Protein AF-A0A1W9X9D1-F1 (afdb_monomer)

Structure (mmCIF, N/CA/C/O backbone):
data_AF-A0A1W9X9D1-F1
#
_entry.id   AF-A0A1W9X9D1-F1
#
loop_
_atom_site.group_PDB
_atom_site.id
_atom_site.type_symbol
_atom_site.label_atom_id
_atom_site.label_alt_id
_atom_site.label_comp_id
_atom_site.label_asym_id
_atom_site.label_entity_id
_atom_site.label_seq_id
_atom_site.pdbx_PDB_ins_code
_atom_site.Cartn_x
_atom_site.Cartn_y
_atom_site.Cartn_z
_atom_site.occupancy
_atom_site.B_iso_or_equiv
_atom_site.auth_seq_id
_atom_site.auth_comp_id
_atom_site.auth_asym_id
_atom_site.auth_atom_id
_atom_site.pdbx_PDB_model_num
ATOM 1 N N . MET A 1 1 ? 9.991 -12.174 -15.495 1.00 55.22 1 MET A N 1
ATOM 2 C CA . MET A 1 1 ? 8.879 -11.258 -15.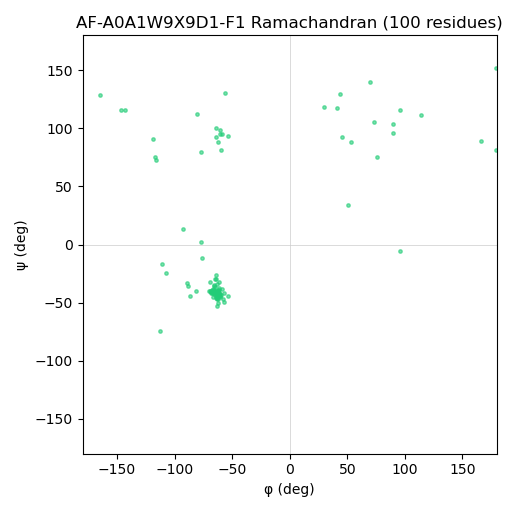833 1.00 55.22 1 MET A CA 1
ATOM 3 C C . MET A 1 1 ? 7.732 -11.330 -14.825 1.00 55.22 1 MET A C 1
ATOM 5 O O . MET A 1 1 ? 7.082 -10.317 -14.627 1.00 55.22 1 MET A O 1
ATOM 9 N N . ASN A 1 2 ? 7.483 -12.466 -14.155 1.00 68.19 2 ASN A N 1
ATOM 10 C CA . ASN A 1 2 ? 6.348 -12.595 -13.224 1.00 68.19 2 ASN A CA 1
ATOM 11 C C . ASN A 1 2 ? 6.771 -12.626 -11.749 1.00 68.19 2 ASN A C 1
ATOM 13 O O . ASN A 1 2 ? 5.980 -12.274 -10.882 1.00 68.19 2 ASN A O 1
ATOM 17 N N . ASN A 1 3 ? 8.006 -13.035 -11.457 1.00 80.62 3 ASN A N 1
ATOM 18 C CA . ASN A 1 3 ? 8.506 -13.212 -10.094 1.00 80.62 3 ASN A CA 1
ATOM 19 C C . ASN A 1 3 ? 8.569 -11.889 -9.322 1.00 80.62 3 ASN A C 1
ATOM 21 O O . ASN A 1 3 ? 8.235 -11.860 -8.144 1.00 80.62 3 ASN A O 1
ATOM 25 N N . ASP A 1 4 ? 8.925 -10.799 -10.001 1.00 83.38 4 ASP A N 1
ATOM 26 C CA . ASP A 1 4 ? 9.044 -9.467 -9.404 1.00 83.38 4 ASP A CA 1
ATOM 27 C C . ASP A 1 4 ? 7.676 -8.895 -9.005 1.00 83.38 4 ASP A C 1
ATOM 29 O O . ASP A 1 4 ? 7.522 -8.320 -7.928 1.00 83.38 4 ASP A O 1
ATOM 33 N N . LEU A 1 5 ? 6.661 -9.118 -9.848 1.00 82.12 5 LEU A N 1
ATOM 34 C CA . LEU A 1 5 ? 5.269 -8.764 -9.560 1.00 82.12 5 LEU A CA 1
ATOM 35 C C . LEU A 1 5 ? 4.678 -9.653 -8.465 1.00 82.12 5 LEU A C 1
ATOM 37 O O . LEU A 1 5 ? 3.970 -9.164 -7.591 1.00 82.12 5 LEU A O 1
ATOM 41 N N . LEU A 1 6 ? 4.986 -10.952 -8.492 1.00 85.19 6 LEU A N 1
ATOM 42 C CA . LEU A 1 6 ? 4.531 -11.896 -7.475 1.00 85.19 6 LEU A CA 1
ATOM 43 C C . LEU A 1 6 ? 5.092 -11.512 -6.101 1.00 85.19 6 LEU A C 1
ATOM 45 O O . LEU A 1 6 ? 4.336 -11.470 -5.135 1.00 85.19 6 LEU A O 1
ATOM 49 N N . LEU A 1 7 ? 6.379 -11.161 -6.020 1.00 85.94 7 LEU A N 1
ATOM 50 C CA . LEU A 1 7 ? 7.011 -10.702 -4.782 1.00 85.94 7 LEU A CA 1
ATOM 51 C C . LEU A 1 7 ? 6.332 -9.437 -4.243 1.00 85.94 7 LEU A C 1
ATOM 53 O O . LEU A 1 7 ? 6.032 -9.374 -3.052 1.00 85.94 7 LEU A O 1
ATOM 57 N N . ALA A 1 8 ? 6.028 -8.472 -5.113 1.00 85.62 8 ALA A N 1
ATOM 58 C CA . ALA A 1 8 ? 5.340 -7.242 -4.728 1.00 85.62 8 ALA A CA 1
ATOM 59 C C . ALA A 1 8 ? 3.924 -7.497 -4.182 1.00 85.62 8 ALA A C 1
ATOM 61 O O . ALA A 1 8 ? 3.559 -7.008 -3.113 1.00 85.62 8 ALA A O 1
ATOM 62 N N . VAL A 1 9 ? 3.140 -8.330 -4.873 1.00 86.62 9 VAL A N 1
ATOM 63 C CA . VAL A 1 9 ? 1.782 -8.697 -4.442 1.00 86.62 9 VAL A CA 1
ATOM 64 C C . VAL A 1 9 ? 1.811 -9.451 -3.112 1.00 86.62 9 VAL A C 1
ATOM 66 O O . VAL A 1 9 ? 1.022 -9.157 -2.215 1.00 86.62 9 VAL A O 1
ATOM 69 N N . VAL A 1 10 ? 2.742 -10.394 -2.942 1.00 89.38 10 VAL A N 1
ATOM 70 C CA . VAL A 1 10 ? 2.897 -11.135 -1.683 1.00 89.38 10 VAL A CA 1
ATOM 71 C C . VAL A 1 10 ? 3.257 -10.193 -0.535 1.00 89.38 10 VAL A C 1
ATOM 73 O O . VAL A 1 10 ? 2.670 -10.302 0.542 1.00 89.38 10 VAL A O 1
ATOM 76 N N . LEU A 1 11 ? 4.159 -9.233 -0.752 1.00 88.00 11 LEU A N 1
ATOM 77 C CA . LEU A 1 11 ? 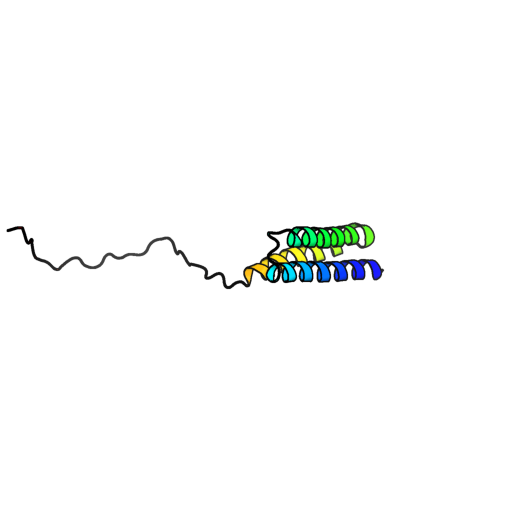4.521 -8.262 0.281 1.00 88.00 11 LEU A CA 1
ATOM 78 C C . LEU A 1 11 ? 3.373 -7.326 0.659 1.00 88.00 11 LEU A C 1
ATOM 80 O O . LEU A 1 11 ? 3.242 -7.004 1.837 1.00 88.00 11 LEU A O 1
ATOM 84 N N . GLN A 1 12 ? 2.520 -6.931 -0.287 1.00 87.19 12 GLN A N 1
ATOM 85 C CA . GLN A 1 12 ? 1.319 -6.150 0.026 1.00 87.19 12 GLN A CA 1
ATOM 86 C C . GLN A 1 12 ? 0.323 -6.944 0.865 1.00 87.19 12 GLN A C 1
ATOM 88 O O . GLN A 1 12 ? -0.189 -6.421 1.852 1.00 87.19 12 GLN A O 1
ATOM 93 N N . ILE A 1 13 ? 0.092 -8.220 0.541 1.00 89.75 13 ILE A N 1
ATOM 94 C CA . ILE A 1 13 ? -0.780 -9.091 1.345 1.00 89.75 13 ILE A CA 1
ATOM 95 C C . ILE A 1 13 ? -0.225 -9.238 2.769 1.00 89.75 13 ILE A C 1
ATOM 97 O O . ILE A 1 13 ? -0.981 -9.152 3.740 1.00 89.75 13 ILE A O 1
ATOM 101 N N . ILE A 1 14 ? 1.094 -9.405 2.913 1.00 91.50 14 ILE A N 1
ATOM 102 C CA . ILE A 1 14 ? 1.761 -9.438 4.222 1.00 91.50 14 ILE A CA 1
ATOM 103 C C . ILE A 1 14 ? 1.581 -8.096 4.946 1.00 91.50 14 ILE A C 1
ATOM 105 O O . ILE A 1 14 ? 1.176 -8.090 6.106 1.00 91.50 14 ILE A O 1
ATOM 109 N N . GLY A 1 15 ? 1.809 -6.968 4.271 1.00 87.50 15 GLY A N 1
ATOM 110 C CA . GLY A 1 15 ? 1.634 -5.627 4.834 1.00 87.50 15 GLY A CA 1
ATOM 111 C C . GLY A 1 15 ? 0.213 -5.384 5.348 1.00 87.50 15 GLY A C 1
ATOM 112 O O . GLY A 1 15 ? 0.035 -4.959 6.489 1.00 87.50 15 GLY A O 1
ATOM 113 N N . VAL A 1 16 ? -0.807 -5.740 4.560 1.00 86.94 16 VAL A N 1
ATOM 114 C CA . VAL A 1 16 ? -2.222 -5.649 4.962 1.00 86.94 16 VAL A CA 1
ATOM 115 C C . VAL A 1 16 ? -2.509 -6.551 6.164 1.00 86.94 16 VAL A C 1
ATOM 117 O O . VAL A 1 16 ? -3.151 -6.119 7.120 1.00 86.94 16 VAL A O 1
ATOM 120 N N . SER A 1 17 ? -1.982 -7.777 6.168 1.00 88.81 17 SER A N 1
ATOM 121 C CA . SER A 1 17 ? -2.149 -8.714 7.287 1.00 88.81 17 SER A CA 1
ATOM 122 C C . SE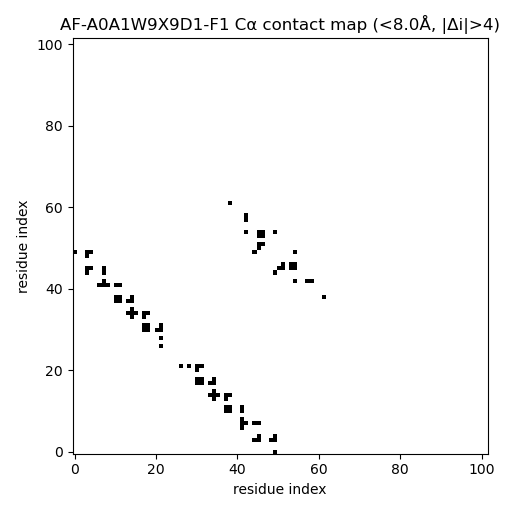R A 1 17 ? -1.539 -8.176 8.586 1.00 88.81 17 SER A C 1
ATOM 124 O O . SER A 1 17 ? -2.125 -8.339 9.654 1.00 88.81 17 SER A O 1
ATOM 126 N N . VAL A 1 18 ? -0.395 -7.489 8.508 1.00 89.69 18 VAL A N 1
ATOM 127 C CA . VAL A 1 18 ? 0.252 -6.843 9.661 1.00 89.69 18 VAL A CA 1
ATOM 128 C C . VAL A 1 18 ? -0.591 -5.678 10.191 1.00 89.69 18 VAL A C 1
ATOM 130 O O . VAL A 1 18 ? -0.771 -5.572 11.402 1.00 89.69 18 VAL A O 1
ATOM 133 N N . ILE A 1 19 ? -1.171 -4.851 9.313 1.00 87.62 19 ILE A N 1
ATOM 134 C CA . ILE A 1 19 ? -2.086 -3.766 9.713 1.00 87.62 19 ILE A CA 1
AT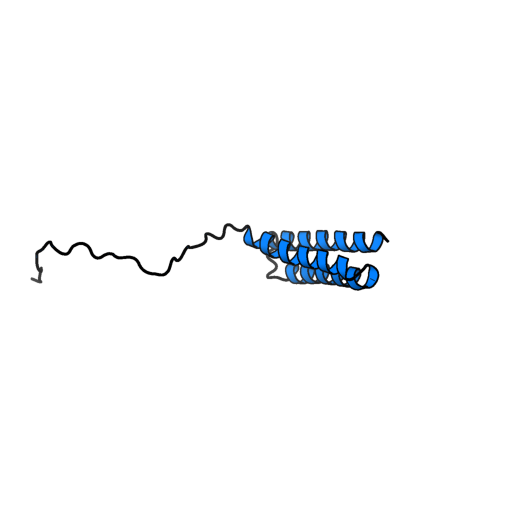OM 135 C C . ILE A 1 19 ? -3.336 -4.321 10.412 1.00 87.62 19 ILE A C 1
ATOM 137 O O . ILE A 1 19 ? -3.752 -3.787 11.438 1.00 87.62 19 ILE A O 1
ATOM 141 N N . ILE A 1 20 ? -3.915 -5.414 9.901 1.00 85.56 20 ILE A N 1
ATOM 142 C CA . ILE A 1 20 ? -5.053 -6.091 10.545 1.00 85.56 20 ILE A CA 1
ATOM 143 C C . ILE A 1 20 ? -4.633 -6.675 11.901 1.00 85.56 20 ILE A C 1
ATOM 145 O O . ILE A 1 20 ? -5.362 -6.555 12.883 1.00 85.56 20 ILE A O 1
ATOM 149 N N . SER A 1 21 ? -3.444 -7.276 11.980 1.00 87.62 21 SER A N 1
ATOM 150 C CA . SER A 1 21 ? -2.910 -7.847 13.220 1.00 87.62 21 SER A CA 1
ATOM 151 C C . SER A 1 21 ? -2.713 -6.792 14.314 1.00 87.62 21 SER A C 1
ATOM 153 O O . SER A 1 21 ? -2.945 -7.073 15.487 1.00 87.62 21 SER A O 1
ATOM 155 N N . GLU A 1 22 ? -2.394 -5.546 13.958 1.00 86.94 22 GLU A N 1
ATOM 156 C CA . GLU A 1 22 ? -2.301 -4.446 14.925 1.00 86.94 22 GLU A CA 1
ATOM 157 C C . GLU A 1 22 ? -3.636 -4.102 15.601 1.00 86.94 22 GLU A C 1
ATOM 159 O O . GLU A 1 22 ? -3.644 -3.635 16.739 1.00 86.94 22 GLU A O 1
ATOM 164 N N . PHE A 1 23 ? -4.768 -4.374 14.945 1.00 81.50 23 PHE A N 1
ATOM 165 C CA . PHE A 1 23 ? -6.084 -4.239 15.572 1.00 81.50 23 PHE A CA 1
ATOM 166 C C . PHE A 1 23 ? -6.313 -5.297 16.662 1.00 81.50 23 PHE A C 1
ATOM 168 O O . PHE A 1 23 ? -6.982 -5.032 17.658 1.00 81.50 23 PHE A O 1
ATOM 175 N N . VAL A 1 24 ? -5.737 -6.491 16.490 1.00 88.69 24 VAL A N 1
ATOM 176 C CA . VAL A 1 24 ? -5.829 -7.602 17.452 1.00 88.69 24 VAL A CA 1
ATOM 177 C C . VAL A 1 24 ? -4.815 -7.436 18.587 1.00 88.69 24 VAL A C 1
ATOM 179 O O . VAL A 1 24 ? -5.129 -7.698 19.747 1.00 88.69 24 VAL A O 1
ATOM 182 N N . LEU A 1 25 ? -3.600 -6.993 18.259 1.00 89.06 25 LEU A N 1
ATOM 183 C CA . LEU A 1 25 ? -2.491 -6.784 19.185 1.00 89.06 25 LEU A CA 1
ATOM 184 C C . LEU A 1 25 ? -2.098 -5.302 19.163 1.00 89.06 25 LEU A C 1
ATOM 186 O O . LEU A 1 25 ? -1.246 -4.923 18.352 1.00 89.06 25 LEU A O 1
ATOM 190 N N . PRO A 1 26 ? -2.689 -4.458 20.034 1.00 81.06 26 PRO A N 1
ATOM 191 C CA 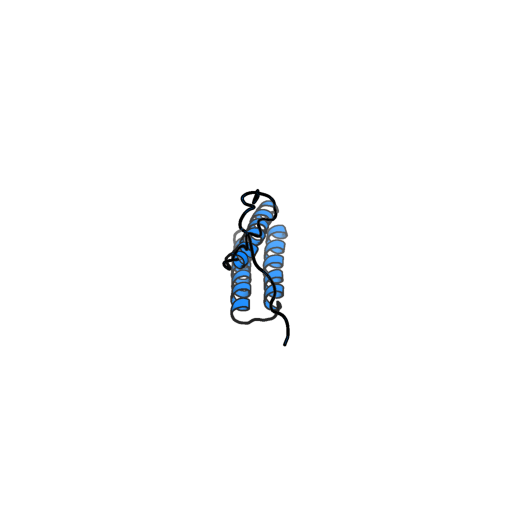. PRO A 1 26 ? -2.421 -3.024 20.049 1.00 81.06 26 PRO A CA 1
ATOM 192 C C . PRO A 1 26 ? -0.954 -2.763 20.418 1.00 81.06 26 PRO A C 1
ATOM 194 O O . PRO A 1 26 ? -0.578 -2.665 21.582 1.00 81.06 26 PRO A O 1
ATOM 197 N N . SER A 1 27 ? -0.117 -2.666 19.384 1.00 86.50 27 SER A N 1
ATOM 198 C CA . SER A 1 27 ? 1.349 -2.596 19.465 1.00 86.50 27 SER A CA 1
ATOM 199 C C . SER A 1 27 ? 1.889 -1.164 19.505 1.00 86.50 27 SER A C 1
ATOM 201 O O . SER A 1 27 ? 3.081 -0.941 19.296 1.00 86.50 27 SER A O 1
ATOM 203 N N . ALA A 1 28 ? 1.002 -0.190 19.741 1.00 85.62 28 ALA A N 1
ATOM 204 C CA . ALA A 1 28 ? 1.303 1.240 19.748 1.00 85.62 28 ALA A CA 1
ATOM 205 C C . ALA A 1 28 ? 2.060 1.721 18.488 1.00 85.62 28 ALA A C 1
ATOM 207 O O . ALA A 1 28 ? 2.896 2.619 18.572 1.00 85.62 28 ALA A O 1
ATOM 208 N N . GLY A 1 29 ? 1.782 1.129 17.319 1.00 81.31 29 GLY A N 1
ATOM 209 C CA . GLY A 1 29 ? 2.402 1.509 16.050 1.00 81.31 29 GLY A CA 1
ATOM 210 C C . GLY A 1 29 ? 3.616 0.679 15.616 1.00 81.31 29 GLY A C 1
ATOM 211 O O . GLY A 1 29 ? 4.078 0.862 14.492 1.00 81.31 29 GLY A O 1
ATOM 212 N N . LEU A 1 30 ? 4.142 -0.258 16.413 1.00 89.50 30 LEU A N 1
ATOM 213 C CA . LEU A 1 30 ? 5.291 -1.083 15.987 1.00 89.50 30 LEU A CA 1
ATOM 214 C C . LEU A 1 30 ? 4.977 -1.959 14.764 1.00 89.50 30 LEU A C 1
ATOM 216 O O . LEU A 1 30 ? 5.799 -2.083 13.847 1.00 89.50 30 LEU A O 1
ATOM 220 N N . LEU A 1 31 ? 3.774 -2.538 14.723 1.00 88.44 31 LEU A N 1
ATOM 221 C CA . LEU A 1 31 ? 3.316 -3.284 13.553 1.00 88.44 31 LEU A CA 1
ATOM 222 C C . LEU A 1 31 ? 3.126 -2.353 12.345 1.00 88.44 31 LEU A C 1
ATOM 224 O O . LEU A 1 31 ? 3.557 -2.729 11.256 1.00 88.44 31 LEU A O 1
ATOM 228 N N . THR A 1 32 ? 2.628 -1.118 12.514 1.00 85.75 32 THR A N 1
ATOM 229 C CA . THR A 1 32 ? 2.562 -0.159 11.394 1.00 85.75 32 THR A CA 1
ATOM 230 C C . THR A 1 32 ? 3.924 0.146 10.781 1.00 85.75 32 THR A C 1
ATOM 232 O O . THR A 1 32 ? 4.016 0.243 9.560 1.00 85.75 32 THR A O 1
ATOM 235 N N . VAL A 1 33 ? 4.991 0.263 11.581 1.00 89.56 33 VAL A N 1
ATOM 236 C CA . VAL A 1 33 ? 6.348 0.517 11.063 1.00 89.56 33 VAL A CA 1
ATOM 237 C C . VAL A 1 33 ? 6.829 -0.664 10.224 1.00 89.56 33 VAL A C 1
ATOM 239 O O . VAL A 1 33 ? 7.404 -0.481 9.152 1.00 89.56 33 VAL A O 1
ATOM 242 N N . THR A 1 34 ? 6.536 -1.884 10.674 1.00 89.94 34 THR A N 1
ATOM 243 C CA . THR A 1 34 ? 6.887 -3.105 9.939 1.00 89.94 34 THR A CA 1
ATOM 244 C C . THR A 1 34 ? 6.073 -3.229 8.648 1.00 89.94 34 THR A C 1
ATOM 246 O O . THR A 1 34 ? 6.624 -3.575 7.604 1.00 89.94 34 THR A O 1
ATOM 249 N N . ALA A 1 35 ? 4.785 -2.880 8.680 1.00 88.12 35 ALA A N 1
ATOM 250 C CA . ALA A 1 35 ? 3.940 -2.826 7.490 1.00 88.12 35 ALA A CA 1
ATOM 251 C C . ALA A 1 35 ? 4.441 -1.773 6.488 1.00 88.12 35 ALA A C 1
ATOM 253 O O . ALA A 1 35 ? 4.592 -2.077 5.309 1.00 88.12 35 ALA A O 1
ATOM 254 N N . MET A 1 36 ? 4.783 -0.567 6.953 1.00 88.69 36 MET A N 1
ATOM 255 C CA . MET A 1 36 ? 5.403 0.486 6.137 1.00 88.69 36 MET A CA 1
ATOM 256 C C . MET A 1 36 ? 6.704 0.013 5.483 1.00 88.69 36 MET A C 1
ATOM 258 O O . MET A 1 36 ? 6.922 0.278 4.304 1.00 88.69 36 MET A O 1
ATOM 262 N N . ALA A 1 37 ? 7.547 -0.725 6.210 1.00 90.12 37 ALA A N 1
ATOM 263 C CA . ALA A 1 37 ? 8.763 -1.304 5.648 1.00 90.12 37 ALA A CA 1
ATOM 264 C C . ALA A 1 37 ? 8.459 -2.354 4.563 1.00 90.12 37 ALA A C 1
ATOM 266 O O . ALA A 1 37 ? 9.115 -2.356 3.522 1.00 90.12 37 ALA A O 1
ATOM 267 N N . ALA A 1 38 ? 7.445 -3.205 4.763 1.00 88.69 38 ALA A N 1
ATOM 268 C CA . ALA A 1 38 ? 7.015 -4.187 3.767 1.00 88.69 38 ALA A CA 1
ATOM 269 C C . ALA A 1 38 ? 6.462 -3.518 2.493 1.00 88.69 38 ALA A C 1
ATOM 271 O O . ALA A 1 38 ? 6.880 -3.865 1.389 1.00 88.69 38 ALA A O 1
ATOM 272 N N . PHE A 1 39 ? 5.595 -2.510 2.628 1.00 88.12 39 PHE A N 1
ATOM 273 C CA . PHE A 1 39 ? 5.091 -1.731 1.489 1.00 88.12 39 PHE A CA 1
ATOM 274 C C . PHE A 1 39 ? 6.218 -0.966 0.777 1.00 88.12 39 PHE A C 1
ATOM 276 O O . PHE A 1 39 ? 6.340 -1.019 -0.447 1.00 88.12 39 PHE A O 1
ATOM 283 N N . GLY A 1 40 ? 7.107 -0.325 1.539 1.00 88.19 40 GLY A N 1
ATOM 284 C CA . GLY A 1 40 ? 8.255 0.404 1.003 1.00 88.19 40 GLY A CA 1
ATOM 285 C C . GLY A 1 40 ? 9.221 -0.492 0.224 1.00 88.19 40 GLY A C 1
ATOM 286 O O . GLY A 1 40 ? 9.629 -0.135 -0.881 1.00 88.19 40 GLY A O 1
ATOM 287 N N . TYR A 1 41 ? 9.545 -1.679 0.747 1.00 89.00 41 TYR A N 1
ATOM 288 C CA . TYR A 1 41 ? 10.403 -2.639 0.046 1.00 89.00 41 TYR A CA 1
ATOM 289 C C . TYR A 1 41 ? 9.723 -3.208 -1.207 1.00 89.00 41 TYR A C 1
ATOM 291 O O . TYR A 1 41 ? 10.369 -3.337 -2.247 1.00 89.00 41 TYR A O 1
ATOM 299 N N . SER A 1 42 ? 8.413 -3.479 -1.145 1.00 86.25 42 SER A N 1
ATOM 300 C CA . SER A 1 42 ? 7.626 -3.892 -2.312 1.00 86.25 42 SER A CA 1
ATOM 301 C C . SER A 1 42 ? 7.710 -2.865 -3.442 1.00 86.25 42 SER A C 1
ATOM 303 O O . SER A 1 42 ? 7.980 -3.224 -4.588 1.00 86.25 42 SER A O 1
ATOM 305 N N . LEU A 1 43 ? 7.494 -1.584 -3.134 1.00 85.94 43 LEU A N 1
ATOM 306 C CA . LEU A 1 43 ? 7.550 -0.511 -4.125 1.00 85.94 43 LEU A CA 1
ATOM 307 C C . LEU A 1 43 ? 8.967 -0.312 -4.660 1.00 85.94 43 LEU A C 1
ATOM 309 O O . LEU A 1 43 ? 9.146 -0.252 -5.875 1.00 85.94 43 LEU A O 1
ATOM 313 N N . PHE A 1 44 ? 9.976 -0.283 -3.784 1.00 87.50 44 PHE A N 1
ATOM 314 C CA . PHE A 1 44 ? 11.380 -0.186 -4.192 1.00 87.50 44 PHE A CA 1
ATOM 315 C C . PHE A 1 44 ? 11.750 -1.278 -5.203 1.00 87.50 44 PHE A C 1
ATOM 317 O O . PHE A 1 44 ? 12.360 -0.997 -6.236 1.00 87.50 44 PHE A O 1
ATOM 324 N N . HIS A 1 45 ? 11.317 -2.514 -4.950 1.00 85.62 45 HIS A N 1
ATOM 325 C CA . HIS A 1 45 ? 11.579 -3.637 -5.839 1.00 85.62 45 HIS A CA 1
ATOM 326 C C . HIS A 1 45 ? 10.916 -3.463 -7.218 1.00 85.62 45 HIS A C 1
ATOM 328 O O . HIS A 1 45 ? 11.572 -3.683 -8.237 1.00 85.62 45 HIS A O 1
ATOM 334 N N . VAL A 1 46 ? 9.652 -3.023 -7.273 1.00 85.25 46 VAL A N 1
ATOM 335 C CA . VAL A 1 46 ? 8.905 -2.807 -8.532 1.00 85.25 46 VAL A CA 1
ATOM 336 C C . VAL A 1 46 ? 9.465 -1.639 -9.344 1.00 85.25 46 VAL A C 1
ATOM 338 O O . VAL A 1 46 ? 9.616 -1.764 -10.561 1.00 85.25 46 VAL A O 1
ATOM 341 N N . PHE A 1 47 ? 9.821 -0.529 -8.692 1.00 84.75 47 PHE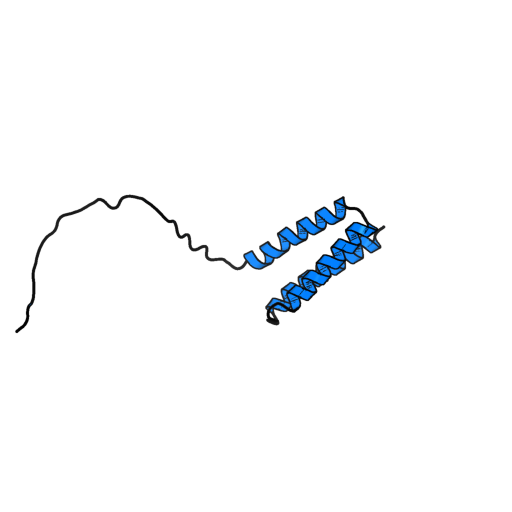 A N 1
ATOM 342 C CA . PHE A 1 47 ? 10.430 0.623 -9.363 1.00 84.75 47 PHE A CA 1
ATOM 343 C C . PHE A 1 47 ? 11.788 0.285 -9.982 1.00 84.75 47 PHE A C 1
ATOM 345 O O . PHE A 1 47 ? 12.123 0.818 -11.037 1.00 84.75 47 PHE A O 1
ATOM 352 N N . HIS A 1 48 ? 12.554 -0.603 -9.345 1.00 85.31 48 HIS A N 1
ATOM 353 C CA . HIS A 1 48 ? 13.903 -0.942 -9.788 1.00 85.31 48 HIS A CA 1
ATOM 354 C C . HIS A 1 48 ? 13.953 -2.101 -10.799 1.00 85.31 48 HIS A C 1
ATOM 356 O O . HIS A 1 48 ? 14.815 -2.104 -11.673 1.00 85.31 48 HIS A O 1
ATOM 362 N N . HIS A 1 49 ? 13.052 -3.086 -10.700 1.00 82.56 49 HIS A N 1
ATOM 363 C CA . HIS A 1 49 ? 13.118 -4.316 -11.508 1.00 82.56 49 HIS A CA 1
ATOM 364 C C . HIS A 1 49 ? 12.009 -4.460 -12.555 1.00 82.56 49 HIS A C 1
ATOM 366 O O . HIS A 1 49 ? 12.147 -5.283 -13.457 1.00 82.56 49 HIS A O 1
ATOM 372 N N . VAL A 1 50 ? 10.914 -3.697 -12.458 1.00 81.19 50 VAL A N 1
ATOM 373 C CA . VAL A 1 50 ? 9.761 -3.848 -13.360 1.00 81.19 50 VAL A CA 1
ATOM 374 C C . VAL A 1 50 ? 9.604 -2.630 -14.262 1.00 81.19 50 VAL A C 1
ATOM 376 O O . VAL A 1 50 ? 9.882 -2.716 -15.455 1.00 81.19 50 VAL A O 1
ATOM 379 N N . SER A 1 51 ? 9.118 -1.512 -13.722 1.00 81.06 51 SER A N 1
ATOM 380 C CA . SER A 1 51 ? 8.913 -0.246 -14.440 1.00 81.06 51 SER A CA 1
ATOM 381 C C . SER A 1 51 ? 8.318 0.807 -13.511 1.00 81.06 51 SER A C 1
ATOM 383 O O . SER A 1 51 ? 7.552 0.483 -12.600 1.00 81.06 51 SER A O 1
ATOM 385 N N . ALA A 1 52 ? 8.605 2.078 -13.801 1.00 80.62 52 ALA A N 1
ATOM 386 C CA . ALA A 1 52 ? 8.086 3.212 -13.040 1.00 80.62 52 ALA A CA 1
ATOM 387 C C . ALA A 1 52 ? 6.551 3.311 -13.086 1.00 80.62 52 ALA A C 1
ATOM 389 O O . ALA A 1 52 ? 5.934 3.548 -12.051 1.00 80.62 52 ALA A O 1
ATOM 390 N N . ASP A 1 53 ?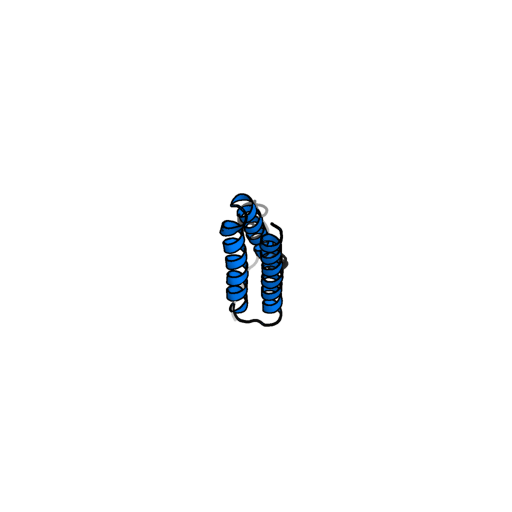 5.929 3.045 -14.240 1.00 84.62 53 ASP A N 1
ATOM 391 C CA . ASP A 1 53 ? 4.467 3.108 -14.386 1.00 84.62 53 ASP A CA 1
ATOM 392 C C . ASP A 1 53 ? 3.755 2.116 -13.456 1.00 84.62 53 ASP A C 1
ATOM 394 O O . ASP A 1 53 ? 2.810 2.472 -12.753 1.00 84.62 53 ASP A O 1
ATOM 398 N N . VAL A 1 54 ? 4.249 0.875 -13.386 1.00 83.81 54 VAL A N 1
ATOM 399 C CA . VAL A 1 54 ? 3.683 -0.175 -12.523 1.00 83.81 54 VAL A CA 1
ATOM 400 C C . VAL A 1 54 ? 3.862 0.170 -11.043 1.00 83.81 54 VAL A C 1
ATOM 402 O O . VAL A 1 54 ? 2.944 -0.036 -10.250 1.00 83.81 54 VAL A O 1
ATOM 405 N N . GLY A 1 55 ? 5.010 0.743 -10.672 1.00 84.38 55 GLY A N 1
ATOM 406 C CA . GLY A 1 55 ? 5.262 1.213 -9.309 1.00 84.38 55 GLY A CA 1
ATOM 407 C C . GLY A 1 55 ? 4.286 2.308 -8.868 1.00 84.38 55 GLY A C 1
ATOM 408 O O . GLY A 1 55 ? 3.806 2.280 -7.736 1.00 84.38 55 GLY A O 1
ATOM 409 N N . ILE A 1 56 ? 3.928 3.229 -9.770 1.00 85.00 56 ILE A N 1
ATOM 410 C CA . ILE A 1 56 ? 2.960 4.298 -9.487 1.00 85.00 56 ILE A CA 1
ATOM 411 C C . ILE A 1 56 ? 1.548 3.744 -9.260 1.00 85.00 56 ILE A C 1
ATOM 413 O O . ILE A 1 56 ? 0.874 4.199 -8.335 1.00 85.00 56 ILE A O 1
ATOM 417 N N . TYR A 1 57 ? 1.107 2.739 -10.025 1.00 85.75 57 TYR A N 1
ATOM 418 C CA . TYR A 1 57 ? -0.196 2.099 -9.789 1.00 85.75 57 TYR A CA 1
ATOM 419 C C . TYR A 1 57 ? -0.284 1.440 -8.406 1.00 85.75 57 TYR A C 1
ATOM 421 O O . TYR A 1 57 ? -1.296 1.590 -7.722 1.00 85.75 57 TYR A O 1
ATOM 429 N N . PHE A 1 58 ? 0.775 0.756 -7.966 1.00 85.19 58 PHE A N 1
ATOM 430 C CA . PHE A 1 58 ? 0.820 0.155 -6.630 1.00 85.19 58 PHE A CA 1
ATOM 431 C C . PHE A 1 58 ? 0.872 1.198 -5.512 1.00 85.19 58 PHE A C 1
ATOM 433 O O . PHE A 1 58 ? 0.160 1.068 -4.521 1.00 85.19 58 PHE A O 1
ATOM 440 N N . LEU A 1 59 ? 1.643 2.273 -5.693 1.00 84.44 59 LEU A N 1
ATOM 441 C CA . LEU A 1 59 ? 1.687 3.378 -4.738 1.00 84.44 59 LEU A CA 1
ATOM 442 C C . LEU A 1 59 ? 0.307 4.038 -4.585 1.00 84.44 59 LEU A C 1
ATOM 444 O O . LEU A 1 59 ? -0.135 4.305 -3.470 1.00 84.44 59 LEU A O 1
ATOM 448 N N . ALA A 1 60 ? -0.387 4.281 -5.701 1.00 84.81 60 ALA A N 1
ATOM 449 C CA . ALA A 1 60 ? -1.739 4.828 -5.688 1.00 84.81 60 ALA A CA 1
ATOM 450 C C . ALA A 1 60 ? -2.728 3.887 -4.980 1.00 84.81 60 ALA A C 1
ATOM 452 O O . ALA A 1 60 ? -3.581 4.358 -4.227 1.00 84.81 60 ALA A O 1
ATOM 453 N N . ALA A 1 61 ? -2.593 2.571 -5.173 1.00 84.31 61 ALA A N 1
ATOM 454 C CA . ALA A 1 61 ? -3.401 1.580 -4.472 1.00 84.31 61 ALA A CA 1
ATOM 455 C C . ALA A 1 61 ? -3.179 1.636 -2.950 1.00 84.31 61 ALA A C 1
ATOM 457 O O . ALA A 1 61 ? -4.154 1.774 -2.213 1.00 84.31 61 ALA A O 1
ATOM 458 N N . ASP A 1 62 ? -1.932 1.625 -2.470 1.00 82.69 62 ASP A N 1
ATOM 459 C CA . ASP A 1 62 ? -1.621 1.693 -1.032 1.00 82.69 62 ASP A CA 1
ATOM 460 C C . ASP A 1 62 ? -2.151 2.992 -0.391 1.00 82.69 62 ASP A C 1
ATOM 462 O O . ASP A 1 62 ? -2.767 2.963 0.679 1.00 82.69 62 ASP A O 1
ATOM 466 N N . VAL A 1 63 ? -1.990 4.134 -1.075 1.00 82.25 63 VAL A N 1
ATOM 467 C CA . VAL A 1 63 ? -2.472 5.453 -0.617 1.00 82.25 63 VAL A CA 1
ATOM 468 C C . VAL A 1 63 ? -3.995 5.518 -0.507 1.00 82.25 63 VAL A C 1
ATOM 470 O O . VAL A 1 63 ? -4.499 6.256 0.332 1.00 82.25 63 VAL A O 1
ATOM 473 N N . VAL A 1 64 ? -4.741 4.759 -1.311 1.00 82.50 64 VAL A N 1
ATOM 474 C CA . VAL A 1 64 ? -6.209 4.706 -1.233 1.00 82.50 64 VAL A CA 1
ATOM 475 C C . VAL A 1 64 ? -6.671 3.659 -0.216 1.00 82.50 64 VAL A C 1
ATOM 477 O O . VAL A 1 64 ? -7.552 3.931 0.599 1.00 82.50 64 VAL A O 1
ATOM 480 N N . VAL A 1 65 ? -6.065 2.471 -0.215 1.00 77.56 65 VAL A N 1
ATOM 481 C CA . VAL A 1 65 ? -6.486 1.330 0.613 1.00 77.56 65 VAL A CA 1
ATOM 482 C C . VAL A 1 65 ? -6.264 1.592 2.106 1.00 77.56 65 VAL A C 1
ATOM 484 O O . VAL A 1 65 ? -7.144 1.289 2.914 1.00 77.56 65 VAL A O 1
ATOM 487 N N . ILE A 1 66 ? -5.134 2.191 2.495 1.00 76.56 66 ILE A N 1
ATOM 488 C CA . ILE A 1 66 ? -4.793 2.438 3.908 1.00 76.56 66 ILE A CA 1
ATOM 489 C C . ILE A 1 66 ? -5.786 3.395 4.606 1.00 76.56 66 ILE A C 1
ATOM 491 O O . ILE A 1 66 ? -6.317 3.026 5.661 1.00 76.56 66 ILE A O 1
ATOM 495 N N . PRO A 1 67 ? -6.080 4.604 4.080 1.00 72.00 67 PRO A N 1
ATOM 496 C CA . PRO A 1 67 ? -7.055 5.498 4.698 1.00 72.00 67 PRO A CA 1
ATOM 497 C C . PRO A 1 67 ? -8.474 4.938 4.655 1.00 72.00 67 PRO A C 1
ATOM 499 O O . PRO A 1 67 ? -9.191 5.110 5.635 1.00 72.00 67 PRO A O 1
ATOM 502 N N . LEU A 1 68 ? -8.876 4.211 3.605 1.00 71.25 68 LEU A N 1
ATOM 503 C CA . LEU A 1 68 ? -10.187 3.550 3.577 1.00 71.25 68 LEU A CA 1
ATOM 504 C C . LEU A 1 68 ? -10.315 2.480 4.669 1.00 71.25 68 LEU A C 1
ATOM 506 O O . LEU A 1 68 ? -11.344 2.412 5.336 1.00 71.25 68 LEU A O 1
ATOM 510 N N . CYS A 1 69 ? -9.256 1.704 4.913 1.00 66.94 69 CYS A N 1
ATOM 511 C CA . CYS A 1 69 ? -9.240 0.671 5.947 1.00 66.94 69 CYS A CA 1
ATOM 512 C C . CYS A 1 69 ? -9.364 1.239 7.375 1.00 66.94 69 CYS A C 1
ATOM 514 O O . CYS A 1 69 ? -9.904 0.569 8.252 1.00 66.94 69 CYS A O 1
ATOM 516 N N . ARG A 1 70 ? -8.882 2.468 7.633 1.00 60.72 70 ARG A N 1
ATOM 517 C CA . ARG A 1 70 ? -9.091 3.155 8.926 1.00 60.72 70 ARG A CA 1
ATOM 518 C C . ARG A 1 70 ? -10.385 3.970 8.976 1.00 60.72 70 ARG A C 1
ATOM 520 O O . ARG A 1 70 ? -11.030 4.023 10.023 1.00 60.72 70 ARG A O 1
ATOM 527 N N . SER A 1 71 ? -10.772 4.584 7.861 1.00 58.69 71 SER A N 1
ATOM 528 C CA . SER A 1 71 ? -11.943 5.462 7.753 1.00 58.69 71 SER A CA 1
ATOM 529 C C . SER A 1 71 ? -13.272 4.711 7.715 1.00 58.69 71 SER A C 1
ATOM 531 O O . SER A 1 71 ? -14.309 5.348 7.855 1.00 58.69 71 SER A O 1
ATOM 533 N N . SER A 1 72 ? -13.277 3.387 7.543 1.00 50.91 72 SER A N 1
ATOM 534 C CA . SER A 1 72 ? -14.481 2.567 7.717 1.00 50.91 72 SER A CA 1
ATOM 535 C C . SER A 1 72 ? -14.841 2.310 9.185 1.00 50.91 72 SER A C 1
ATOM 537 O O . SER A 1 72 ? -15.831 1.631 9.454 1.00 50.91 72 SER A O 1
ATOM 539 N N . SER A 1 73 ? -14.098 2.868 10.151 1.00 45.56 73 SER A N 1
ATOM 540 C CA . SER A 1 73 ? -14.733 3.192 11.433 1.00 45.56 73 SER A CA 1
ATOM 541 C C . SER A 1 73 ? -15.909 4.113 11.114 1.00 45.56 73 SER A C 1
ATOM 543 O O . SER A 1 73 ? -15.689 5.077 10.384 1.00 45.56 73 SER A O 1
ATOM 545 N N . PRO A 1 74 ? -17.138 3.875 11.604 1.00 51.50 74 PRO A N 1
ATOM 546 C CA . PRO A 1 74 ? -18.187 4.873 11.502 1.00 51.50 74 PRO A CA 1
ATOM 547 C C . PRO A 1 74 ? -17.720 6.088 12.304 1.00 51.50 74 PRO A C 1
ATOM 549 O O . PRO A 1 74 ? -17.961 6.204 13.504 1.00 51.50 74 PRO A O 1
ATOM 552 N N . THR A 1 75 ? -16.991 6.992 11.652 1.00 48.06 75 THR A N 1
ATOM 553 C CA . THR A 1 75 ? -16.860 8.364 12.086 1.00 48.06 75 THR A CA 1
ATOM 554 C C . THR A 1 75 ? -18.284 8.870 12.048 1.00 48.06 75 THR A C 1
ATOM 556 O O . THR A 1 75 ? -18.819 9.178 10.987 1.00 48.06 75 THR A O 1
ATOM 559 N N . ILE A 1 76 ? -18.924 8.876 13.217 1.00 54.47 76 ILE A N 1
ATOM 560 C CA . ILE A 1 76 ? -20.013 9.789 13.510 1.00 54.47 76 ILE A CA 1
ATOM 561 C C . ILE A 1 76 ? -19.421 11.158 13.199 1.00 54.47 76 ILE A C 1
ATOM 563 O O . ILE A 1 76 ? -18.687 11.747 13.993 1.00 54.47 76 ILE A O 1
ATOM 567 N N . SER A 1 77 ? -19.640 11.603 11.968 1.00 40.56 77 SER A N 1
ATOM 568 C CA . SER A 1 77 ? -19.442 12.964 11.543 1.00 40.56 77 SER A CA 1
ATOM 569 C C . SER A 1 77 ? -20.391 13.767 12.411 1.00 40.56 77 SER A C 1
ATOM 571 O O . SER A 1 77 ? -21.582 13.874 12.134 1.00 40.56 77 SER A O 1
ATOM 573 N N . HIS A 1 78 ? -19.867 14.300 13.514 1.00 45.78 78 HIS A N 1
ATOM 574 C CA . HIS A 1 78 ? -20.462 15.470 14.122 1.00 45.78 78 HIS A CA 1
ATOM 575 C C . HIS A 1 78 ? -20.419 16.548 13.043 1.00 45.78 78 HIS A C 1
ATOM 577 O O . HIS A 1 78 ? -19.405 17.210 12.826 1.00 45.78 78 HIS A O 1
ATOM 583 N N . THR A 1 79 ? -21.526 16.663 12.316 1.00 42.34 79 THR A N 1
ATOM 584 C CA . THR A 1 79 ? -21.904 17.843 11.559 1.00 42.34 79 THR A CA 1
ATOM 585 C C . THR A 1 79 ? -22.027 18.983 12.563 1.00 42.34 79 THR A C 1
ATOM 587 O O . THR A 1 79 ? -23.112 19.300 13.042 1.00 42.34 79 THR A O 1
ATOM 590 N N . SER A 1 80 ? -20.900 19.585 12.934 1.00 49.12 80 SER A N 1
ATOM 591 C CA . SER A 1 80 ? -20.905 20.942 13.463 1.00 49.12 80 SER A CA 1
ATOM 592 C C . SER A 1 80 ? -21.080 21.873 12.269 1.00 49.12 80 SER A C 1
ATOM 594 O O . SER A 1 80 ? -20.115 22.431 11.750 1.00 49.12 80 SER A O 1
ATOM 596 N N . GLU A 1 81 ? -22.326 21.998 11.805 1.00 48.25 81 GLU A N 1
ATOM 597 C CA . GLU A 1 81 ? -22.743 23.140 10.998 1.00 48.25 81 GLU A CA 1
ATOM 598 C C . GLU A 1 81 ? -22.634 24.391 11.873 1.00 48.25 81 GLU A C 1
ATOM 600 O O . GLU A 1 81 ? -23.452 24.678 12.746 1.00 48.25 81 GLU A O 1
ATOM 605 N N . SER A 1 82 ? -21.538 25.108 11.657 1.00 54.16 82 SER A N 1
ATOM 606 C CA . SER A 1 82 ? -21.331 26.469 12.113 1.00 54.16 82 SER A CA 1
ATOM 607 C C . SER A 1 82 ? -22.047 27.421 11.152 1.00 54.16 82 SER A C 1
ATOM 609 O O . SER A 1 82 ? -21.607 27.591 10.018 1.00 54.16 82 SER A O 1
ATOM 611 N N . GLY A 1 83 ? -23.103 28.085 11.631 1.00 47.34 83 GLY A N 1
ATOM 612 C CA . GLY A 1 83 ? -23.413 29.455 11.212 1.00 47.34 83 GLY A CA 1
ATOM 613 C C . GLY A 1 83 ? -24.697 29.709 10.412 1.00 47.34 83 GLY A C 1
ATOM 614 O O . GLY A 1 83 ? -24.743 29.510 9.206 1.00 47.34 83 GLY A O 1
ATOM 615 N N . ASN A 1 84 ? -25.615 30.408 11.093 1.00 48.75 84 ASN A N 1
ATOM 616 C CA . ASN A 1 84 ? -26.466 31.495 10.582 1.00 48.75 84 ASN A CA 1
ATOM 617 C C . ASN A 1 84 ? -27.843 31.143 9.976 1.00 48.75 84 ASN A C 1
ATOM 619 O O . ASN A 1 84 ? -27.969 30.792 8.809 1.00 48.75 84 ASN A O 1
ATOM 623 N N . GLY A 1 85 ? -28.903 31.393 10.758 1.00 43.47 85 GLY A N 1
ATOM 624 C CA . GLY A 1 85 ? -30.286 31.366 10.279 1.00 43.47 85 GLY A CA 1
ATOM 625 C C . GLY A 1 85 ? -31.328 31.666 11.359 1.00 43.47 85 GLY A C 1
ATOM 626 O O . GLY A 1 85 ? -31.932 30.754 11.906 1.00 43.47 85 GLY A O 1
ATOM 627 N N . SER A 1 86 ? -31.539 32.955 11.648 1.00 50.09 86 SER A N 1
ATOM 628 C CA . SER A 1 86 ? -32.833 33.543 12.052 1.00 50.09 86 SER A CA 1
ATOM 629 C C . SER A 1 86 ? -33.685 32.813 13.111 1.00 50.09 86 SER A C 1
ATOM 631 O O . SER A 1 86 ? -34.603 32.070 12.774 1.00 50.09 86 SER A O 1
ATOM 633 N N . SER A 1 87 ? -33.511 33.164 14.390 1.00 46.53 87 SER A N 1
ATOM 634 C CA . SER A 1 87 ? -34.580 33.035 15.395 1.00 46.53 87 SER A CA 1
ATOM 635 C C . SER A 1 87 ? -34.932 34.420 15.923 1.00 46.53 87 SER A C 1
ATOM 637 O O . SER A 1 87 ? -34.519 34.858 16.993 1.00 46.53 87 SER A O 1
ATOM 639 N N . LEU A 1 88 ? -35.646 35.153 15.074 1.0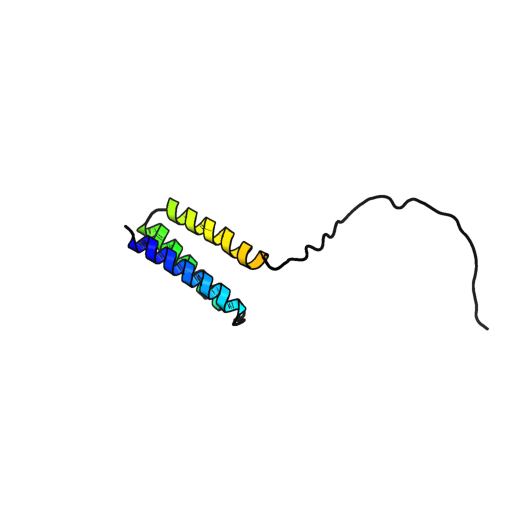0 52.25 88 LEU A N 1
ATOM 640 C CA . LEU A 1 88 ? -36.275 36.423 15.394 1.00 52.25 88 LEU A CA 1
ATOM 641 C C . LEU A 1 88 ? -37.780 36.204 15.261 1.00 52.25 88 LEU A C 1
ATOM 643 O O . LEU A 1 88 ? -38.399 36.655 14.309 1.00 52.25 88 LEU A O 1
ATOM 647 N N . THR A 1 89 ? -38.372 35.483 16.212 1.00 50.53 89 THR A N 1
ATOM 648 C CA . THR A 1 89 ? -39.823 35.515 16.417 1.00 50.53 89 THR A CA 1
ATOM 649 C C . THR A 1 89 ? -40.171 35.338 17.891 1.00 50.53 89 THR A C 1
ATOM 651 O O . THR A 1 89 ? -39.990 34.255 18.437 1.00 50.53 89 THR A O 1
ATOM 654 N N . ARG A 1 90 ? -40.767 36.410 18.443 1.00 44.66 90 ARG A N 1
ATOM 655 C CA . ARG A 1 90 ? -41.530 36.539 19.705 1.00 44.66 90 ARG A CA 1
ATOM 656 C C . ARG A 1 90 ? -40.692 36.500 20.988 1.00 44.66 90 ARG A C 1
ATOM 658 O O . ARG A 1 90 ? -40.233 35.447 21.387 1.00 44.66 90 ARG A O 1
ATOM 665 N N . SER A 1 91 ? -40.418 37.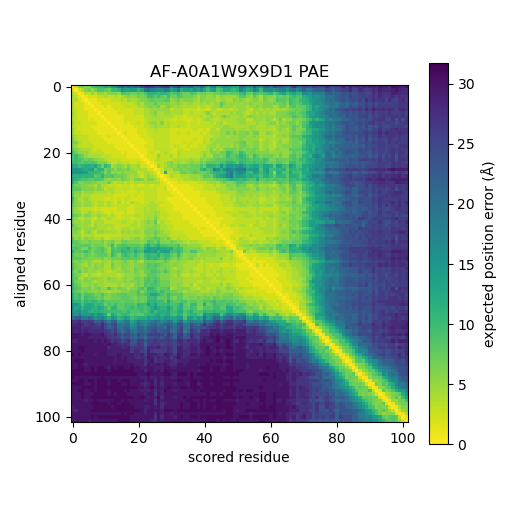583 21.719 1.00 48.28 91 SER A N 1
ATOM 666 C CA . SER A 1 91 ? -41.198 38.786 22.064 1.00 48.28 91 SER A CA 1
ATOM 667 C C . SER A 1 91 ? -42.672 38.530 22.405 1.00 48.28 91 SER A C 1
ATOM 669 O O . SER A 1 91 ? -43.453 38.140 21.540 1.00 48.28 91 SER A O 1
ATOM 671 N N . LEU A 1 92 ? -42.997 38.864 23.661 1.00 54.38 92 LEU A N 1
ATOM 672 C CA . LEU A 1 92 ? -44.292 38.915 24.358 1.00 54.38 92 LEU A CA 1
ATOM 673 C C . LEU A 1 92 ? -44.757 37.644 25.080 1.00 54.38 92 LEU A C 1
ATOM 675 O O . LEU A 1 92 ? -45.416 36.791 24.499 1.00 54.38 92 LEU A O 1
ATOM 679 N N . SER A 1 93 ? -44.472 37.606 26.388 1.00 48.53 93 SER A N 1
ATOM 680 C CA . SER A 1 93 ? -45.440 37.423 27.492 1.00 48.53 93 SER A CA 1
ATOM 681 C C . SER A 1 93 ? -44.611 37.088 28.743 1.00 48.53 93 SER A C 1
ATOM 683 O O . SER A 1 93 ? -44.154 35.966 28.890 1.00 48.53 93 SER A O 1
ATOM 685 N N . GLY A 1 94 ? -44.153 38.045 29.547 1.00 47.16 94 GLY A N 1
ATOM 686 C CA . GLY A 1 94 ? -44.991 38.815 30.458 1.00 47.16 94 GLY A CA 1
ATOM 687 C C . GLY A 1 94 ? -44.932 38.164 31.844 1.00 47.16 94 GLY A C 1
ATOM 688 O O . GLY A 1 94 ? -45.428 37.056 31.975 1.00 47.16 94 GLY A O 1
ATOM 689 N N . ASP A 1 95 ? -44.386 38.898 32.828 1.00 45.28 95 ASP A N 1
ATOM 690 C CA . ASP A 1 95 ? -44.731 38.788 34.263 1.00 45.28 95 ASP A CA 1
ATOM 691 C C . ASP A 1 95 ? -44.274 37.473 34.979 1.00 45.28 95 ASP A C 1
ATOM 693 O O . ASP A 1 95 ? -44.303 36.401 34.404 1.00 45.28 95 ASP A O 1
ATOM 697 N N . THR A 1 96 ? -43.773 37.382 36.217 1.00 53.81 96 THR A N 1
ATOM 698 C CA . THR A 1 96 ? -43.815 38.237 37.408 1.00 53.81 96 THR A CA 1
ATOM 699 C C . THR A 1 96 ? -42.729 37.755 38.403 1.00 53.81 96 THR A C 1
ATOM 701 O O . THR A 1 96 ? -42.659 36.579 38.732 1.00 53.81 96 THR A O 1
ATOM 704 N N . ARG A 1 97 ? -41.888 38.691 38.866 1.00 47.53 97 ARG A N 1
ATOM 705 C CA . ARG A 1 97 ? -41.377 38.932 40.242 1.00 47.53 97 ARG A CA 1
ATOM 706 C C . ARG A 1 97 ? -40.898 37.785 41.168 1.00 47.53 97 ARG A C 1
ATOM 708 O O . ARG A 1 97 ? -41.637 36.895 41.552 1.00 47.53 97 ARG A O 1
ATOM 715 N N . HIS A 1 98 ? -39.688 38.013 41.694 1.00 49.53 98 HIS A N 1
ATOM 716 C CA . HIS A 1 98 ? -39.317 38.076 43.123 1.00 49.53 98 HIS A CA 1
ATOM 717 C C . HIS A 1 98 ? -40.088 37.246 44.177 1.00 49.53 98 HIS A C 1
ATOM 719 O O . HIS A 1 98 ? -41.189 37.614 44.568 1.00 49.53 98 HIS A O 1
ATOM 725 N N . CYS A 1 99 ? -39.354 36.341 44.834 1.00 52.31 99 CYS A N 1
ATOM 726 C CA . CYS A 1 99 ? -39.355 36.100 46.291 1.00 52.31 99 CYS A CA 1
ATOM 727 C C . CYS A 1 99 ? -37.885 35.782 46.666 1.00 52.31 99 CYS A C 1
ATOM 729 O O . CYS A 1 99 ? -37.333 34.840 46.117 1.00 52.31 99 CYS A O 1
ATOM 731 N N . GLY A 1 100 ? -37.107 36.520 47.473 1.00 53.50 100 GLY A N 1
ATOM 732 C CA . GLY A 1 100 ? -37.435 37.436 48.572 1.00 53.50 100 GLY A CA 1
ATOM 733 C C . GLY A 1 100 ? -37.823 36.618 49.806 1.00 53.50 100 GLY A C 1
ATOM 734 O O . GLY A 1 100 ? -38.997 36.330 49.962 1.00 53.50 100 GLY A O 1
ATOM 735 N N . ARG A 1 101 ? -36.879 36.001 50.530 1.00 43.00 101 ARG A N 1
ATOM 736 C CA . ARG A 1 101 ? -36.196 36.566 51.714 1.00 43.00 101 ARG A CA 1
ATOM 737 C C . ARG A 1 101 ? -37.188 37.059 52.781 1.00 43.00 101 ARG A C 1
ATOM 739 O O . ARG A 1 101 ? -37.524 38.237 52.789 1.00 43.00 101 ARG A O 1
ATOM 746 N N . ALA A 1 102 ? -37.581 36.153 53.673 1.00 48.00 102 ALA A N 1
ATOM 747 C CA . ALA A 1 102 ? -37.875 36.375 55.090 1.00 48.00 102 ALA A CA 1
ATOM 748 C C . ALA A 1 102 ? -37.792 35.016 55.793 1.00 48.00 102 ALA A C 1
ATOM 750 O O . ALA A 1 102 ? -38.372 34.057 55.236 1.00 48.00 102 ALA A O 1
#

Sequence (102 aa):
MNNDLLLAVVLQIIGVSVIISEFVLPSAGLLTVTAMAAFGYSLFHVFHHVSADVGIYFLAADVVVIPLCRSSSPTISHTSESGNGSSLTRSLSGDTRHCGRA

Secondary structure (DSSP, 8-state):
--HHHHHHHHHHHHHHHHHHHHHHS--TTHHHHHHHHHHHHHHHHHHHHT-HHHHHHHHHHHHHHHHHHHHTS-----------------------------

Foldseek 3Di:
DCVLVVQLVVLLVVLVVLVVVCVVPVPVCPSVVVSVVSNVVSLVSCVVPPHPVVSVVSVVVCVVVVCVVVPVPPPPPPPPPDDDDDPPDDDDDDDDDDDDDD

Mean predicted aligned error: 14.84 Å

pLDDT: mean 72.96, std 17.31, range [40.56, 91.5]

Radius of gyration: 28.04 Å; Cα contacts (8 Å, |Δi|>4): 52; chains: 1; bounding box: 59×52×71 Å

Solvent-accessible surface area (backbone atoms only — not comparable to full-atom values): 6324 Å² total; per-residue (Å²): 135,59,64,67,57,50,51,30,52,53,29,45,55,50,22,52,50,34,50,55,46,33,74,78,48,80,54,88,56,57,40,49,54,53,21,51,49,33,44,48,51,28,42,53,49,28,46,74,74,73,36,60,69,62,28,50,57,52,51,55,47,53,67,51,51,55,56,50,71,59,59,70,49,85,72,76,73,78,78,76,81,80,80,88,81,86,89,86,77,79,86,90,82,78,89,81,84,89,79,81,92,130